Protein AF-A0AAU9HMX4-F1 (afdb_monomer_lite)

Radius of gyration: 12.13 Å; chains: 1; bounding box: 27×20×34 Å

pLDDT: mean 79.75, std 10.84, range [46.53, 91.06]

Structure (mmCIF, N/CA/C/O backbone):
data_AF-A0AAU9HMX4-F1
#
_entry.id   AF-A0AAU9HMX4-F1
#
loop_
_atom_site.group_PDB
_atom_site.id
_atom_site.type_symbol
_atom_site.label_atom_id
_atom_site.label_alt_id
_atom_site.label_comp_id
_atom_site.label_asym_id
_atom_site.label_entity_id
_atom_site.label_seq_id
_atom_site.pdbx_PDB_ins_code
_atom_site.Cartn_x
_atom_site.Cartn_y
_atom_site.Cartn_z
_atom_site.occupancy
_atom_site.B_iso_or_equiv
_atom_site.auth_seq_id
_atom_site.auth_comp_id
_atom_site.auth_asym_id
_atom_site.auth_atom_id
_atom_site.pdbx_PDB_model_num
ATOM 1 N N . MET A 1 1 ? -2.726 -5.282 -4.923 1.00 82.19 1 MET A N 1
ATOM 2 C CA . MET A 1 1 ? -2.645 -3.798 -5.006 1.00 82.19 1 MET A CA 1
ATOM 3 C C . MET A 1 1 ? -1.279 -3.383 -5.545 1.00 82.19 1 MET A C 1
ATOM 5 O O . MET A 1 1 ? -0.306 -4.059 -5.230 1.00 82.19 1 MET A O 1
ATOM 9 N N . PHE A 1 2 ? -1.197 -2.292 -6.318 1.00 82.25 2 PHE A N 1
ATOM 10 C CA . PHE A 1 2 ? 0.075 -1.718 -6.780 1.00 82.25 2 PHE A CA 1
ATOM 11 C C . PHE A 1 2 ? 0.308 -0.335 -6.169 1.00 82.25 2 PHE A C 1
ATOM 13 O O . PHE A 1 2 ? -0.607 0.490 -6.123 1.00 82.25 2 PHE A O 1
ATOM 20 N N . TRP A 1 3 ? 1.538 -0.092 -5.731 1.00 84.88 3 TRP A N 1
ATOM 21 C CA . TRP A 1 3 ? 2.035 1.188 -5.254 1.00 84.88 3 TRP A CA 1
ATOM 22 C C . TRP A 1 3 ? 2.731 1.932 -6.388 1.00 84.88 3 TRP A C 1
ATOM 24 O O . TRP A 1 3 ? 3.585 1.370 -7.076 1.00 84.88 3 TRP A O 1
ATOM 34 N N . LYS A 1 4 ? 2.368 3.199 -6.586 1.00 85.69 4 LYS A N 1
ATOM 35 C CA . LYS A 1 4 ? 2.996 4.061 -7.586 1.00 85.69 4 LYS A CA 1
ATOM 36 C C . LYS A 1 4 ? 4.217 4.734 -6.961 1.00 85.69 4 LYS A C 1
ATOM 38 O O . LYS A 1 4 ? 4.056 5.586 -6.090 1.00 85.69 4 LYS A O 1
ATOM 43 N N . LYS A 1 5 ? 5.414 4.389 -7.430 1.00 82.75 5 LYS A N 1
ATOM 44 C CA . LYS A 1 5 ? 6.692 4.938 -6.959 1.00 82.75 5 LYS A CA 1
ATOM 45 C C . LYS A 1 5 ? 7.378 5.717 -8.079 1.00 82.75 5 LYS A C 1
ATOM 47 O O . LYS A 1 5 ? 7.361 5.282 -9.228 1.00 82.75 5 LYS A O 1
ATOM 52 N N . LEU A 1 6 ? 7.960 6.869 -7.749 1.00 85.31 6 LEU A N 1
ATOM 53 C CA . LEU A 1 6 ? 8.792 7.637 -8.674 1.00 85.31 6 LEU A CA 1
ATOM 54 C C . LEU A 1 6 ? 10.248 7.200 -8.488 1.00 85.31 6 LEU A C 1
ATOM 56 O O . LEU A 1 6 ? 10.822 7.420 -7.423 1.00 85.31 6 LEU A O 1
ATOM 60 N N . VAL A 1 7 ? 10.837 6.581 -9.506 1.00 82.50 7 VAL A N 1
ATOM 61 C CA . VAL A 1 7 ? 12.231 6.124 -9.496 1.00 82.50 7 VAL A CA 1
ATOM 62 C C . VAL A 1 7 ? 12.926 6.754 -10.691 1.00 82.50 7 VAL A C 1
ATOM 64 O O . VAL A 1 7 ? 12.514 6.544 -11.824 1.00 82.50 7 VAL A O 1
ATOM 67 N N . ASN A 1 8 ? 13.955 7.565 -10.443 1.00 85.44 8 ASN A N 1
ATOM 68 C CA . ASN A 1 8 ? 14.718 8.253 -11.494 1.00 85.44 8 ASN A CA 1
ATOM 69 C C . ASN A 1 8 ? 13.850 9.063 -12.485 1.00 85.44 8 ASN A C 1
ATOM 71 O O . ASN A 1 8 ? 14.179 9.168 -13.661 1.00 85.44 8 ASN A O 1
ATOM 75 N N . GLY A 1 9 ? 12.738 9.641 -12.013 1.00 86.69 9 GLY A N 1
ATOM 76 C CA . GLY A 1 9 ? 11.811 10.421 -12.844 1.00 86.69 9 GLY A CA 1
ATOM 77 C C . GLY A 1 9 ? 10.764 9.589 -13.592 1.00 86.69 9 GLY A C 1
ATOM 78 O O . GLY A 1 9 ? 9.844 10.162 -14.172 1.00 86.69 9 GLY A O 1
ATOM 79 N N . GLU A 1 10 ? 10.841 8.262 -13.523 1.00 85.94 10 GLU A N 1
ATOM 80 C CA . GLU A 1 10 ? 9.862 7.354 -14.111 1.00 85.94 10 GLU A CA 1
ATOM 81 C C . GLU A 1 10 ? 8.885 6.828 -13.061 1.00 85.94 10 GLU A C 1
ATOM 83 O O . GLU A 1 10 ? 9.223 6.605 -11.895 1.00 85.94 10 GLU A O 1
ATOM 88 N N . ILE A 1 11 ? 7.637 6.637 -13.484 1.00 86.75 11 ILE A N 1
ATOM 89 C CA . ILE A 1 11 ? 6.597 6.051 -12.648 1.00 86.75 11 ILE A CA 1
ATOM 90 C C . ILE A 1 11 ? 6.660 4.535 -12.794 1.00 86.75 11 ILE A C 1
ATOM 92 O O . ILE A 1 11 ? 6.389 4.003 -13.868 1.00 86.75 11 ILE A O 1
ATOM 96 N N . ILE A 1 12 ? 6.925 3.847 -11.688 1.00 86.88 12 ILE A N 1
ATOM 97 C CA . ILE A 1 12 ? 6.906 2.388 -11.608 1.00 86.88 12 ILE A CA 1
ATOM 98 C C . ILE A 1 12 ? 5.752 1.961 -10.700 1.00 86.88 12 ILE A C 1
ATOM 100 O O . ILE A 1 12 ? 5.492 2.570 -9.658 1.00 86.88 12 ILE A O 1
ATOM 104 N N . LEU A 1 13 ? 5.038 0.916 -11.113 1.00 85.75 13 LEU A N 1
ATOM 105 C CA . LEU A 1 13 ? 3.992 0.276 -10.323 1.00 85.75 13 LEU A CA 1
ATOM 106 C C . LEU A 1 13 ? 4.563 -0.991 -9.693 1.00 85.75 13 LEU A C 1
ATOM 108 O O . LEU A 1 13 ? 4.950 -1.914 -10.403 1.00 85.75 13 LEU A O 1
ATOM 112 N N . ILE A 1 14 ? 4.612 -1.034 -8.365 1.00 86.56 14 ILE A N 1
ATOM 113 C CA . ILE A 1 14 ? 5.222 -2.139 -7.619 1.00 86.56 14 ILE A CA 1
ATOM 114 C C . ILE A 1 14 ? 4.147 -2.810 -6.775 1.00 86.56 14 ILE A C 1
ATOM 116 O O . ILE A 1 14 ? 3.373 -2.132 -6.100 1.00 86.56 14 ILE A O 1
ATOM 120 N N . SER A 1 15 ? 4.045 -4.137 -6.833 1.00 85.88 15 SER A N 1
ATOM 121 C CA . SER A 1 15 ? 3.035 -4.854 -6.052 1.00 85.88 15 SER A CA 1
ATOM 122 C C . SER A 1 15 ? 3.316 -4.743 -4.557 1.00 85.88 15 SER A C 1
ATOM 124 O O . SER A 1 15 ? 4.461 -4.841 -4.120 1.00 85.88 15 SER A O 1
ATOM 126 N N . VAL A 1 16 ? 2.256 -4.536 -3.778 1.00 86.81 16 VAL A N 1
ATOM 127 C CA . VAL A 1 16 ? 2.316 -4.500 -2.315 1.00 86.81 16 VAL A CA 1
ATOM 128 C C . VAL A 1 16 ? 2.086 -5.908 -1.777 1.00 86.81 16 VAL A C 1
ATOM 130 O O . VAL A 1 16 ? 1.014 -6.471 -1.993 1.00 86.81 16 VAL A O 1
ATOM 133 N N . ASN A 1 17 ? 3.079 -6.456 -1.076 1.00 86.62 17 ASN A N 1
ATOM 134 C CA . ASN A 1 17 ? 3.058 -7.816 -0.532 1.00 86.62 17 ASN A CA 1
ATOM 135 C C . ASN A 1 17 ? 2.483 -7.873 0.884 1.00 86.62 17 ASN A C 1
ATOM 137 O O . ASN A 1 17 ? 1.814 -8.837 1.247 1.00 86.62 17 ASN A O 1
ATOM 141 N N . SER A 1 18 ? 2.764 -6.859 1.701 1.00 8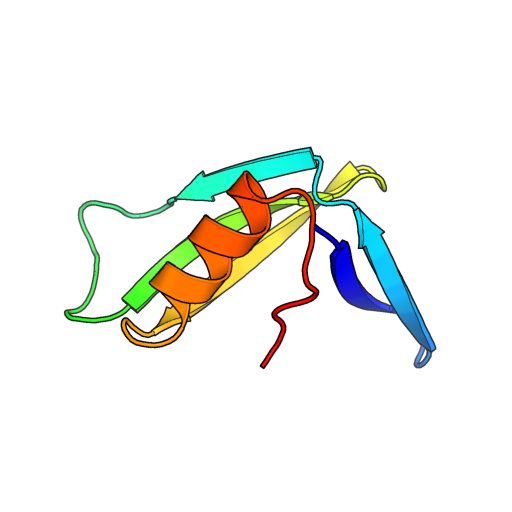6.62 18 SER A N 1
ATOM 142 C CA . SER A 1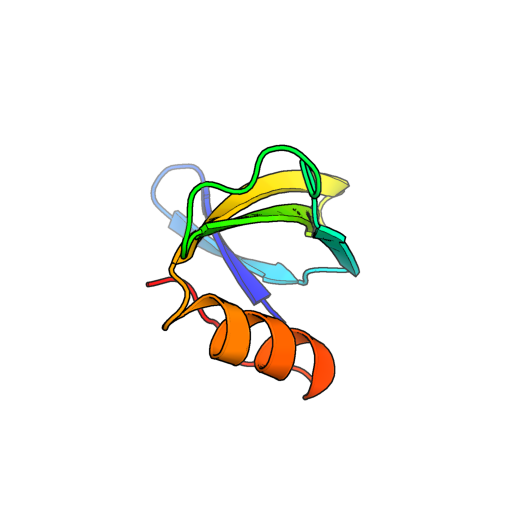 18 ? 2.293 -6.792 3.081 1.00 86.62 18 SER A CA 1
ATOM 143 C C . SER A 1 18 ? 1.831 -5.381 3.419 1.00 86.62 18 SER A C 1
ATOM 145 O O . SER A 1 18 ? 2.303 -4.399 2.841 1.00 86.62 18 SER A O 1
ATOM 147 N N . LEU A 1 19 ? 0.897 -5.295 4.361 1.00 86.44 19 LEU A N 1
ATOM 148 C CA . LEU A 1 19 ? 0.361 -4.043 4.864 1.00 86.44 19 LEU A CA 1
ATOM 149 C C . LEU A 1 19 ? 0.210 -4.136 6.381 1.00 86.44 19 LEU A C 1
ATOM 151 O O . LEU A 1 19 ? -0.419 -5.066 6.889 1.00 86.44 19 LEU A O 1
ATOM 155 N N . ARG A 1 20 ? 0.758 -3.159 7.102 1.00 88.31 20 ARG A N 1
ATOM 156 C CA . ARG A 1 20 ? 0.629 -3.039 8.553 1.00 88.31 20 ARG A CA 1
ATOM 157 C C . ARG A 1 20 ? 0.278 -1.610 8.933 1.00 88.31 20 ARG A C 1
ATOM 159 O O . ARG A 1 20 ? 0.995 -0.674 8.606 1.00 88.31 20 ARG A O 1
ATOM 166 N N . GLU A 1 21 ? -0.802 -1.444 9.679 1.00 88.06 21 GLU A N 1
ATOM 167 C CA . GLU A 1 21 ? -1.116 -0.174 10.331 1.00 88.06 21 GLU A CA 1
ATOM 168 C C . GLU A 1 21 ? -0.102 0.091 11.453 1.00 88.06 21 GLU A C 1
ATOM 170 O O . GLU A 1 21 ? 0.105 -0.754 12.330 1.00 88.06 21 GLU A O 1
ATOM 175 N N . VAL A 1 22 ? 0.536 1.257 11.426 1.00 87.44 22 VAL A N 1
ATOM 176 C CA . VAL A 1 22 ? 1.514 1.687 12.430 1.00 87.44 22 VAL A CA 1
ATOM 177 C C . VAL A 1 22 ? 0.929 2.808 13.284 1.00 87.44 22 VAL A C 1
ATOM 179 O O . VAL A 1 22 ? 0.059 3.557 12.846 1.00 87.44 22 VAL A O 1
ATOM 182 N N . ASN A 1 23 ? 1.411 2.932 14.523 1.00 75.19 23 ASN A N 1
ATOM 183 C CA . ASN A 1 23 ? 0.989 3.974 15.466 1.00 75.19 23 ASN A CA 1
ATOM 184 C C . ASN A 1 23 ? -0.521 3.977 15.793 1.00 75.19 23 ASN A C 1
ATOM 186 O O . ASN A 1 23 ? -1.112 5.050 15.913 1.00 75.19 23 ASN A O 1
ATOM 190 N N . LYS A 1 24 ? -1.139 2.799 15.989 1.00 68.00 24 LYS A N 1
ATOM 191 C CA . LYS A 1 24 ? -2.554 2.675 16.408 1.00 68.00 24 LYS A CA 1
ATOM 192 C C . LYS A 1 24 ? -2.915 3.555 17.610 1.00 68.00 24 LYS A C 1
ATOM 194 O O . LYS A 1 24 ? -3.973 4.171 17.613 1.00 68.00 24 LYS A O 1
ATOM 199 N N . ASP A 1 25 ? -2.002 3.693 18.566 1.00 65.38 25 ASP A N 1
ATOM 200 C CA . ASP A 1 25 ? -2.251 4.423 19.817 1.00 65.38 25 ASP A CA 1
ATOM 201 C C . ASP A 1 25 ? -2.068 5.949 19.702 1.00 65.38 25 ASP A C 1
ATOM 203 O O . ASP A 1 25 ? -2.373 6.682 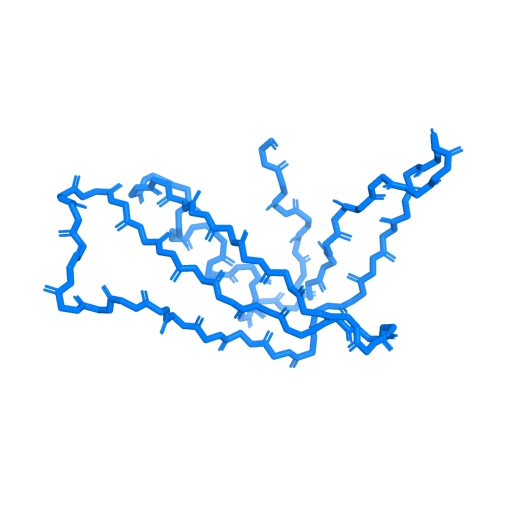20.640 1.00 65.38 25 ASP A O 1
ATOM 207 N N . LYS A 1 26 ? -1.555 6.451 18.569 1.00 63.97 26 LYS A N 1
ATOM 208 C CA . LYS A 1 26 ? -1.269 7.884 18.335 1.00 63.97 26 LYS A CA 1
ATOM 209 C C . LYS A 1 26 ? -2.020 8.455 17.134 1.00 63.97 26 LYS A C 1
ATOM 211 O O . LYS A 1 26 ? -1.593 9.453 16.552 1.00 63.97 26 LYS A O 1
ATOM 216 N N . GLN A 1 27 ? -3.119 7.823 16.737 1.00 62.31 27 GLN A N 1
ATOM 217 C CA . GLN A 1 27 ? -3.907 8.302 15.610 1.00 62.31 27 GLN A CA 1
ATOM 218 C C . GLN A 1 27 ? -4.529 9.654 15.943 1.00 62.31 27 GLN A C 1
ATOM 220 O O . GLN A 1 27 ? -5.389 9.776 16.813 1.00 62.31 27 GLN A O 1
ATOM 225 N N . LEU A 1 28 ? -4.081 10.687 15.232 1.00 66.00 28 LEU A N 1
ATOM 226 C CA . LEU A 1 28 ? -4.802 11.948 15.167 1.00 66.00 28 LEU A CA 1
ATOM 227 C C . LEU A 1 28 ? -6.151 11.665 14.504 1.00 66.00 28 LEU A C 1
ATOM 229 O O . LEU A 1 28 ? -6.207 10.940 13.508 1.00 66.00 28 LEU A O 1
ATOM 233 N N . TYR A 1 29 ? -7.229 12.213 15.071 1.00 69.94 29 TYR A N 1
ATOM 234 C CA . TYR A 1 29 ? -8.592 11.979 14.594 1.00 69.94 29 TYR A CA 1
ATOM 235 C C . TYR A 1 29 ? -8.657 12.135 13.068 1.00 69.94 29 TYR A C 1
ATOM 237 O O . TYR A 1 29 ? -8.392 13.205 12.524 1.00 69.94 29 TYR A O 1
ATOM 245 N N . GLY A 1 30 ? -8.971 11.036 12.382 1.00 76.88 30 GLY A N 1
ATOM 246 C CA . GLY A 1 30 ? -9.135 11.006 10.935 1.00 76.88 30 GLY A CA 1
ATOM 247 C C . GLY A 1 30 ? -7.870 10.813 10.090 1.00 76.88 30 GLY A C 1
ATOM 248 O O . GLY A 1 30 ? -7.944 11.065 8.889 1.00 76.88 30 GLY A O 1
ATOM 249 N N . LYS A 1 31 ? -6.742 10.345 10.650 1.00 83.69 31 LYS A N 1
ATOM 250 C CA . LYS A 1 31 ? -5.592 9.840 9.869 1.00 83.69 31 LYS A CA 1
ATOM 251 C C . LYS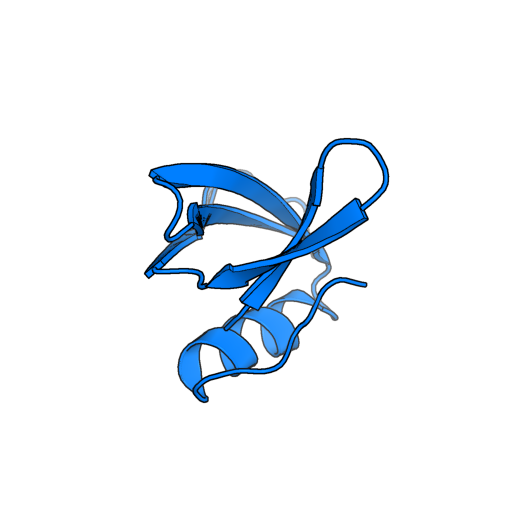 A 1 31 ? -5.095 8.484 10.367 1.00 83.69 31 LYS A C 1
ATOM 253 O O . LYS A 1 31 ? -4.969 8.271 11.569 1.00 83.69 31 LYS A O 1
ATOM 258 N N . LYS A 1 32 ? -4.777 7.589 9.432 1.00 86.94 32 LYS A N 1
ATOM 259 C CA . LYS A 1 32 ? -4.124 6.299 9.688 1.00 86.94 32 LYS A CA 1
ATOM 260 C C . LYS A 1 32 ? -2.832 6.225 8.908 1.00 86.94 32 LYS A C 1
ATOM 262 O O . LYS A 1 32 ? -2.796 6.597 7.738 1.00 86.94 32 LYS A O 1
ATOM 267 N N . THR A 1 33 ? -1.792 5.714 9.546 1.00 88.12 33 THR A N 1
ATOM 268 C CA . THR A 1 33 ? -0.500 5.492 8.907 1.00 88.12 33 THR A CA 1
ATOM 269 C C . THR A 1 33 ? -0.308 4.004 8.688 1.00 88.12 33 THR A C 1
ATOM 271 O O . THR A 1 33 ? -0.532 3.200 9.593 1.00 88.12 33 THR A O 1
ATOM 274 N N . TYR A 1 34 ? 0.125 3.642 7.489 1.00 87.94 34 TYR A N 1
ATOM 275 C CA . TYR A 1 34 ? 0.443 2.274 7.126 1.00 87.94 34 TYR A CA 1
ATOM 276 C C . TYR A 1 34 ? 1.887 2.187 6.669 1.00 87.94 34 TYR A C 1
ATOM 278 O O . TYR A 1 34 ? 2.396 3.078 5.993 1.00 87.94 34 TYR A O 1
ATOM 286 N N . GLU A 1 35 ? 2.506 1.080 7.034 1.00 90.69 35 GLU A N 1
ATOM 287 C CA . GLU A 1 35 ? 3.764 0.588 6.511 1.00 90.69 35 GLU A CA 1
ATOM 288 C C . GLU A 1 35 ? 3.454 -0.571 5.564 1.00 90.69 35 GLU A C 1
ATOM 290 O O . GLU A 1 35 ? 2.646 -1.450 5.885 1.00 90.69 35 GLU A O 1
ATOM 295 N N . PHE A 1 36 ? 4.064 -0.569 4.387 1.00 88.81 36 PHE A N 1
ATOM 296 C CA . PHE A 1 36 ? 3.860 -1.602 3.381 1.00 88.81 36 PHE A CA 1
ATOM 297 C C . PHE A 1 36 ? 5.192 -2.090 2.828 1.00 88.81 36 PHE A C 1
ATOM 299 O O . PHE A 1 36 ? 6.081 -1.293 2.530 1.00 88.81 36 PHE A O 1
ATOM 306 N N . THR A 1 37 ? 5.308 -3.410 2.671 1.00 90.81 37 THR A N 1
ATOM 307 C CA . THR A 1 37 ? 6.442 -4.044 1.992 1.00 90.81 37 THR A CA 1
ATOM 308 C C . THR A 1 37 ? 6.085 -4.272 0.532 1.00 90.81 37 THR A C 1
ATOM 310 O O . THR A 1 37 ? 5.087 -4.925 0.211 1.00 90.81 37 THR A O 1
ATOM 313 N N . LEU A 1 38 ? 6.911 -3.732 -0.352 1.00 89.44 38 LEU A N 1
ATOM 314 C CA . LEU A 1 38 ? 6.795 -3.852 -1.795 1.00 89.44 38 LEU A CA 1
ATOM 315 C C . LEU A 1 38 ? 7.507 -5.118 -2.298 1.00 89.44 38 LEU A C 1
ATOM 317 O O . LEU A 1 38 ? 8.383 -5.676 -1.636 1.00 89.44 38 LEU A O 1
ATOM 321 N N . SER A 1 39 ? 7.141 -5.586 -3.489 1.00 88.25 39 SER A N 1
ATOM 322 C CA . SER A 1 39 ? 7.743 -6.777 -4.106 1.00 88.25 39 SER A CA 1
ATOM 323 C C . SER A 1 39 ? 9.197 -6.606 -4.535 1.00 88.25 39 SER A C 1
ATOM 325 O O . SER A 1 39 ? 9.870 -7.601 -4.779 1.00 88.25 39 SER A O 1
ATOM 327 N N . ASP A 1 40 ? 9.688 -5.370 -4.620 1.00 87.62 40 ASP A N 1
ATOM 328 C CA . ASP A 1 40 ? 11.111 -5.064 -4.807 1.00 87.62 40 ASP A CA 1
ATOM 329 C C . ASP A 1 40 ? 11.918 -5.167 -3.494 1.00 87.62 40 ASP A C 1
ATOM 331 O O . ASP A 1 40 ? 13.122 -4.921 -3.484 1.00 87.62 40 ASP A O 1
ATOM 335 N N . GLY A 1 41 ? 11.262 -5.534 -2.386 1.00 88.19 41 GLY A N 1
ATOM 336 C CA . GLY A 1 41 ? 11.855 -5.651 -1.057 1.00 88.19 41 GLY A CA 1
ATOM 337 C C . GLY A 1 41 ? 11.932 -4.331 -0.289 1.00 88.19 41 GLY A C 1
ATOM 338 O O . GLY A 1 41 ? 12.382 -4.331 0.856 1.00 88.19 41 GLY A O 1
ATOM 339 N N . THR A 1 42 ? 11.496 -3.211 -0.875 1.00 89.31 42 THR A N 1
ATOM 340 C CA . THR A 1 42 ? 11.487 -1.916 -0.185 1.00 89.31 42 THR A CA 1
ATOM 341 C C . THR A 1 42 ? 10.281 -1.778 0.740 1.00 89.31 42 THR A C 1
ATOM 343 O O . THR A 1 42 ? 9.224 -2.372 0.519 1.00 89.31 42 THR A O 1
ATOM 346 N N . THR A 1 43 ? 10.446 -0.983 1.796 1.00 91.06 43 THR A N 1
ATOM 347 C CA . THR A 1 43 ? 9.371 -0.633 2.727 1.00 91.06 43 THR A CA 1
ATOM 348 C C . THR A 1 43 ? 9.056 0.844 2.585 1.00 91.06 43 THR A C 1
ATOM 350 O O . THR A 1 43 ? 9.960 1.676 2.542 1.00 91.06 43 THR A O 1
ATOM 353 N N . GLU A 1 44 ? 7.773 1.166 2.534 1.00 88.88 44 GLU A N 1
ATOM 354 C CA . GLU A 1 44 ? 7.268 2.526 2.391 1.00 88.88 44 GLU A CA 1
ATOM 355 C C . GLU A 1 44 ? 6.239 2.800 3.493 1.00 88.88 44 GLU A C 1
ATOM 357 O O . GLU A 1 44 ? 5.536 1.894 3.952 1.00 88.88 44 GLU A O 1
ATOM 362 N N . ILE A 1 45 ? 6.162 4.056 3.936 1.00 90.25 45 ILE A N 1
ATOM 363 C CA . ILE A 1 45 ? 5.239 4.492 4.985 1.00 90.25 45 ILE A CA 1
ATOM 364 C C . ILE A 1 45 ? 4.405 5.643 4.440 1.00 90.25 45 ILE A C 1
ATOM 366 O O . ILE A 1 45 ? 4.949 6.655 4.002 1.00 90.25 45 ILE A O 1
ATOM 370 N N . SER A 1 46 ? 3.081 5.516 4.503 1.00 87.62 46 SER A N 1
ATOM 371 C CA . SER A 1 46 ? 2.166 6.575 4.075 1.00 87.62 46 SER A CA 1
ATOM 372 C C . SER A 1 46 ? 1.003 6.747 5.041 1.00 87.62 46 SER A C 1
ATOM 374 O O . SER A 1 46 ? 0.550 5.799 5.684 1.00 87.62 46 SER A O 1
ATOM 376 N N . SER A 1 47 ? 0.532 7.988 5.152 1.00 87.38 47 SER A N 1
ATOM 377 C CA . SER A 1 47 ? -0.613 8.357 5.979 1.00 87.38 47 SER A CA 1
ATOM 378 C C . SER A 1 47 ? -1.801 8.720 5.103 1.00 87.38 47 SER A C 1
ATOM 380 O O . SER A 1 47 ? -1.682 9.558 4.213 1.00 87.38 47 SER A O 1
ATOM 382 N N . PHE A 1 48 ? -2.954 8.132 5.398 1.00 85.44 48 PHE A N 1
ATOM 383 C CA . PHE A 1 48 ? -4.201 8.353 4.678 1.00 85.44 48 PHE A CA 1
ATOM 384 C C . PHE A 1 48 ? -5.223 9.003 5.595 1.00 85.44 48 PHE A C 1
ATOM 386 O O . PHE A 1 48 ? -5.318 8.674 6.781 1.00 85.44 48 PHE A O 1
ATOM 393 N N . GLU A 1 49 ? -6.002 9.923 5.039 1.00 85.94 49 GLU A N 1
ATOM 394 C CA . GLU A 1 49 ? -7.120 10.528 5.755 1.00 85.94 49 GLU A CA 1
ATOM 395 C C . GLU A 1 49 ? -8.312 9.565 5.838 1.00 85.94 49 GLU A C 1
ATOM 397 O O . GLU A 1 49 ? -8.419 8.630 5.047 1.00 85.94 49 GLU A O 1
ATOM 402 N N . ALA A 1 50 ? -9.241 9.813 6.764 1.00 79.56 50 ALA A N 1
ATOM 403 C CA . ALA A 1 50 ? -10.404 8.958 7.027 1.00 79.56 50 ALA A CA 1
ATOM 404 C C . ALA A 1 50 ? -11.213 8.603 5.774 1.00 79.56 50 ALA A C 1
ATOM 406 O O . ALA A 1 50 ? -11.704 7.484 5.623 1.00 79.56 50 ALA A O 1
ATOM 407 N N . ARG A 1 51 ? -11.343 9.570 4.861 1.00 79.50 51 ARG A N 1
ATOM 408 C CA . ARG A 1 51 ? -12.068 9.402 3.598 1.00 79.50 51 ARG A CA 1
ATOM 409 C C . ARG A 1 51 ? -11.348 8.463 2.620 1.00 79.50 51 ARG A C 1
ATOM 411 O O . ARG A 1 51 ? -12.001 7.815 1.808 1.00 79.50 51 ARG A O 1
ATOM 418 N N . ASP A 1 52 ? -10.024 8.380 2.723 1.00 80.69 52 ASP A N 1
ATOM 419 C CA . ASP A 1 52 ? -9.148 7.701 1.770 1.00 80.69 52 ASP A CA 1
ATOM 420 C C . ASP A 1 52 ? -8.667 6.340 2.304 1.00 80.69 52 ASP A C 1
ATOM 422 O O . ASP A 1 52 ? -8.526 5.397 1.522 1.00 80.69 52 ASP A O 1
ATOM 426 N N . TRP A 1 53 ? -8.510 6.177 3.629 1.00 81.94 53 TRP A N 1
ATOM 427 C CA . TRP A 1 53 ? -8.037 4.920 4.225 1.00 81.94 53 TRP A CA 1
ATOM 428 C C . TRP A 1 53 ? -8.999 3.756 3.955 1.00 81.94 53 TRP A C 1
ATOM 430 O O . TRP A 1 53 ? -8.553 2.648 3.681 1.00 81.94 53 TRP A O 1
ATOM 440 N N . ASN A 1 54 ? -10.321 3.993 3.957 1.00 79.12 54 ASN A N 1
ATOM 441 C CA . ASN A 1 54 ? -11.310 2.911 3.814 1.00 79.12 54 ASN A CA 1
ATOM 442 C C . ASN A 1 54 ? -11.252 2.353 2.392 1.00 79.12 54 ASN A C 1
ATOM 444 O O . ASN A 1 54 ? -11.386 1.149 2.155 1.00 79.12 54 ASN A O 1
ATOM 448 N N . ARG A 1 55 ? -11.032 3.258 1.433 1.00 79.06 55 ARG A N 1
ATOM 449 C CA . ARG A 1 55 ? -10.875 2.938 0.021 1.00 79.06 55 ARG A CA 1
ATOM 450 C C . ARG A 1 55 ? -9.561 2.193 -0.212 1.00 79.06 55 ARG A C 1
ATOM 452 O O . ARG A 1 55 ? -9.555 1.201 -0.943 1.00 79.06 55 ARG A O 1
ATOM 459 N N . PHE A 1 56 ? -8.489 2.643 0.437 1.00 79.69 56 PHE A N 1
ATOM 460 C CA . PHE A 1 56 ? -7.168 2.024 0.400 1.00 79.69 56 PHE A CA 1
ATOM 461 C C . PHE A 1 56 ? -7.180 0.594 0.968 1.00 79.69 56 PHE A C 1
ATOM 463 O O . PHE A 1 56 ? -6.857 -0.343 0.238 1.00 79.69 56 PHE A O 1
ATOM 470 N N . GLU A 1 57 ? -7.663 0.391 2.199 1.00 77.69 57 GLU A N 1
ATOM 471 C CA . GLU A 1 57 ? -7.793 -0.941 2.820 1.00 77.69 57 GLU A CA 1
ATOM 472 C C . GLU A 1 57 ? -8.665 -1.878 1.972 1.00 77.69 57 GLU A C 1
ATOM 474 O O . GLU A 1 57 ? -8.286 -3.017 1.693 1.00 77.69 57 GLU A O 1
ATOM 479 N N . SER A 1 58 ? -9.804 -1.383 1.477 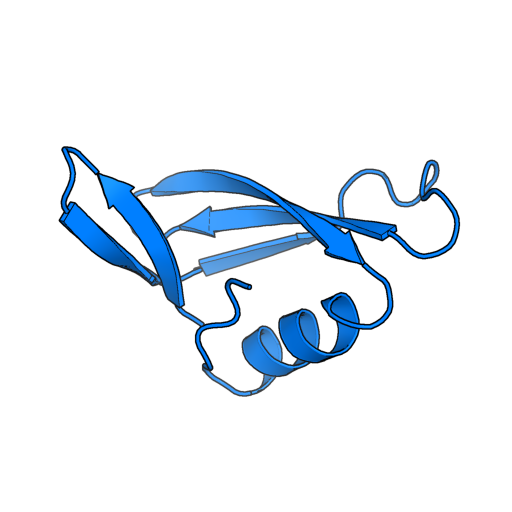1.00 77.81 58 SER A N 1
ATOM 480 C CA . SER A 1 58 ? -10.682 -2.169 0.601 1.00 77.81 58 SER A CA 1
ATOM 481 C C . SER A 1 58 ? -10.002 -2.587 -0.705 1.00 77.81 58 SER A C 1
ATOM 483 O O . SER A 1 58 ? -10.326 -3.640 -1.247 1.00 77.81 58 SER A O 1
ATOM 485 N N . SER A 1 59 ? -9.068 -1.788 -1.226 1.00 75.31 59 SER A N 1
ATOM 486 C CA . SER A 1 59 ? -8.350 -2.088 -2.476 1.00 75.31 59 SER A CA 1
ATOM 487 C C . SER A 1 59 ? -7.211 -3.078 -2.287 1.00 75.31 59 SER A C 1
ATOM 489 O O . SER A 1 59 ? -6.855 -3.786 -3.231 1.00 75.31 59 SER A O 1
ATOM 491 N N . PHE A 1 60 ? -6.671 -3.155 -1.071 1.00 75.12 60 PHE A N 1
ATOM 492 C CA . PHE A 1 60 ? -5.784 -4.238 -0.673 1.00 75.12 60 PHE A CA 1
ATOM 493 C C . PHE A 1 60 ? -6.547 -5.570 -0.601 1.00 75.12 60 PHE A C 1
ATOM 495 O O . PHE A 1 60 ? -6.083 -6.557 -1.159 1.00 75.12 60 PHE A O 1
ATOM 502 N N . LEU A 1 61 ? -7.748 -5.576 -0.008 1.00 72.88 61 LEU A N 1
ATOM 503 C CA . LEU A 1 61 ? -8.573 -6.783 0.158 1.00 72.88 61 LEU A CA 1
ATOM 504 C C . LEU A 1 61 ? -9.246 -7.291 -1.131 1.00 72.88 61 LEU A C 1
ATOM 506 O O . LEU A 1 61 ? -9.583 -8.466 -1.211 1.00 72.88 61 LEU A O 1
ATOM 510 N N . LYS A 1 62 ? -9.490 -6.421 -2.119 1.00 70.31 62 LYS A N 1
ATOM 511 C CA . LYS A 1 62 ? -10.216 -6.750 -3.365 1.00 70.31 62 LYS A CA 1
ATOM 512 C C . LYS A 1 62 ? -9.309 -6.986 -4.582 1.00 70.31 62 LYS A C 1
ATOM 514 O O . LYS A 1 62 ? -9.735 -6.742 -5.705 1.00 70.31 62 LYS A O 1
ATOM 519 N N . ASP A 1 63 ? -8.061 -7.402 -4.374 1.00 57.94 63 ASP A N 1
ATOM 520 C CA . ASP A 1 63 ? -7.112 -7.729 -5.452 1.00 57.94 63 ASP A CA 1
ATOM 521 C C . ASP A 1 63 ? -6.853 -6.615 -6.486 1.00 57.94 63 ASP A C 1
ATOM 523 O O . ASP A 1 63 ? -6.516 -6.861 -7.641 1.00 57.94 63 ASP A O 1
ATOM 527 N N . GLY A 1 64 ? -6.850 -5.357 -6.034 1.00 59.72 64 GLY A N 1
ATOM 528 C CA . GLY A 1 64 ? -6.123 -4.297 -6.725 1.00 59.72 64 GLY A CA 1
ATOM 529 C C . GLY A 1 64 ? -6.973 -3.232 -7.403 1.00 59.72 64 GLY A C 1
ATOM 530 O O . GLY A 1 64 ? -7.466 -3.383 -8.512 1.00 59.72 64 GLY A O 1
ATOM 531 N N . PHE A 1 65 ? -6.943 -2.056 -6.786 1.00 54.25 65 PHE A N 1
ATOM 532 C CA . PHE A 1 65 ? -6.875 -0.796 -7.513 1.00 54.25 65 PHE A CA 1
ATOM 533 C C . PHE A 1 65 ? -5.677 0.004 -6.997 1.00 54.25 65 PHE A C 1
ATOM 535 O O . PHE A 1 65 ? -5.328 -0.078 -5.818 1.00 54.25 65 PHE A O 1
ATOM 542 N N . VAL A 1 66 ? -5.025 0.748 -7.894 1.00 55.56 66 VAL A N 1
ATOM 543 C CA . VAL A 1 66 ? -4.009 1.746 -7.536 1.00 55.56 66 VAL A CA 1
ATOM 544 C C . VAL A 1 66 ? -4.735 2.888 -6.836 1.00 55.56 66 VAL A C 1
ATOM 546 O O . VAL A 1 66 ? -5.505 3.608 -7.467 1.00 55.56 66 VAL A O 1
ATOM 549 N N . ILE A 1 67 ? -4.514 3.046 -5.535 1.00 55.62 67 ILE A N 1
ATOM 550 C CA . ILE A 1 67 ? -4.976 4.215 -4.786 1.00 55.62 67 ILE A CA 1
ATOM 551 C C . ILE A 1 67 ? -3.736 4.915 -4.264 1.00 55.62 67 ILE A C 1
ATOM 553 O O . ILE A 1 67 ? -3.356 4.753 -3.110 1.00 55.62 67 ILE A O 1
ATOM 557 N N . ASN A 1 68 ? -3.094 5.663 -5.156 1.00 54.66 68 ASN A N 1
ATOM 558 C CA . ASN A 1 68 ? -2.346 6.832 -4.727 1.00 54.66 68 ASN A CA 1
ATOM 559 C C . ASN A 1 68 ? -3.197 8.048 -5.100 1.00 54.66 68 ASN A C 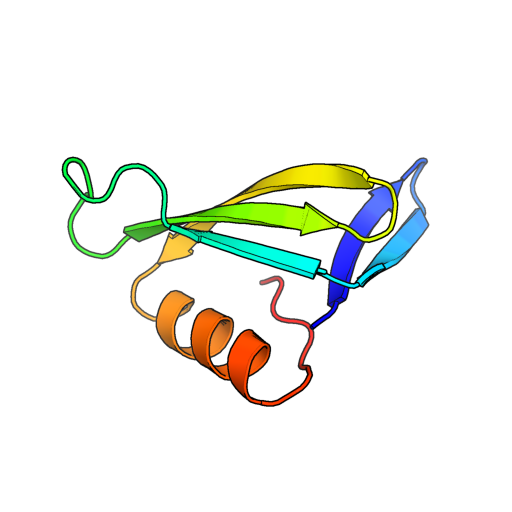1
ATOM 561 O O . ASN A 1 68 ? -3.464 8.207 -6.296 1.00 54.66 68 ASN A O 1
ATOM 565 N N . PRO A 1 69 ? -3.694 8.840 -4.130 1.00 46.53 69 PRO A N 1
ATOM 566 C CA . PRO A 1 69 ? -4.067 10.216 -4.430 1.00 46.53 69 PRO A CA 1
ATOM 567 C C . PRO A 1 69 ? -2.867 10.996 -4.992 1.00 46.53 69 PRO A C 1
ATOM 569 O O . PRO A 1 69 ? -1.707 10.636 -4.673 1.00 46.53 69 PRO A O 1
#

Organism: NCBI:txid56448

Secondary structure (DSSP, 8-state):
-EEEEEETTEEEEEEEEEEEEE-GGG--TTEEEEEEEETTS-EEEEEEEHHHHHHHHHHHHTT------

Sequence (69 aa):
MFWKKLVNGEIILISVNSLREVNKDKQLYGKKTYEFTLSDGTTEISSFEARDWNRFESSFLKDGFVINP

Foldseek 3Di:
DWEFDQDPNDTDTWDWDDKDWPPPVPDDPFKTKIWTQTPVRDIDIDIDGNVQVVVVVVQVVPVDDHDDD